Protein AF-A0A1B6E6C3-F1 (afdb_monomer)

Structure (mmCIF, N/CA/C/O backbone):
data_AF-A0A1B6E6C3-F1
#
_entry.id   AF-A0A1B6E6C3-F1
#
loop_
_atom_site.group_PDB
_atom_site.id
_atom_site.type_symbol
_atom_site.label_atom_id
_atom_site.label_alt_id
_atom_site.label_comp_id
_atom_site.label_asym_id
_atom_site.label_entity_id
_atom_site.label_seq_id
_atom_site.pdbx_PDB_ins_code
_atom_site.Cartn_x
_atom_site.Cartn_y
_atom_site.Cartn_z
_atom_site.occupancy
_atom_site.B_iso_or_equiv
_atom_site.auth_seq_id
_atom_site.auth_comp_id
_atom_site.auth_asym_id
_atom_site.auth_atom_id
_atom_site.pdbx_PDB_model_num
ATOM 1 N N . MET A 1 1 ? 51.533 -14.175 -1.234 1.00 52.78 1 MET A N 1
ATOM 2 C CA . MET A 1 1 ? 50.505 -13.393 -0.507 1.00 52.78 1 MET A CA 1
ATOM 3 C C . MET A 1 1 ? 49.761 -12.447 -1.471 1.00 52.78 1 MET A C 1
ATOM 5 O O . MET A 1 1 ? 49.852 -11.239 -1.340 1.00 52.78 1 MET A O 1
ATOM 9 N N . ARG A 1 2 ? 49.079 -12.985 -2.500 1.00 51.16 2 ARG A N 1
ATOM 10 C CA . ARG A 1 2 ? 48.274 -12.202 -3.476 1.00 51.16 2 ARG A CA 1
ATOM 11 C C . ARG A 1 2 ? 46.951 -12.876 -3.888 1.00 51.16 2 ARG A C 1
ATOM 13 O O . ARG A 1 2 ? 46.168 -12.276 -4.605 1.00 51.16 2 ARG A O 1
ATOM 20 N N . VAL A 1 3 ? 46.681 -14.095 -3.411 1.00 50.06 3 VAL A N 1
ATOM 21 C CA . VAL A 1 3 ? 45.499 -14.888 -3.813 1.00 50.06 3 VAL A CA 1
ATOM 22 C C . VAL A 1 3 ? 44.317 -14.705 -2.847 1.00 50.06 3 VAL A C 1
ATOM 24 O O . VAL A 1 3 ? 43.171 -14.890 -3.230 1.00 50.06 3 VAL A O 1
ATOM 27 N N . VAL A 1 4 ? 44.565 -14.254 -1.612 1.00 48.34 4 VAL A N 1
ATOM 28 C CA . VAL A 1 4 ? 43.517 -14.117 -0.578 1.00 48.34 4 VAL A CA 1
ATOM 29 C C . VAL A 1 4 ? 42.652 -12.860 -0.773 1.00 48.34 4 VAL A C 1
ATOM 31 O O . VAL A 1 4 ? 41.496 -12.839 -0.367 1.00 48.34 4 VAL A O 1
ATOM 34 N N . ILE A 1 5 ? 43.163 -11.829 -1.456 1.00 50.66 5 ILE A N 1
ATOM 35 C CA . ILE A 1 5 ? 42.433 -10.563 -1.654 1.00 50.66 5 ILE A CA 1
ATOM 36 C C . ILE A 1 5 ? 41.302 -10.713 -2.687 1.00 50.66 5 ILE A C 1
ATOM 38 O O . ILE A 1 5 ? 40.259 -10.087 -2.537 1.00 50.66 5 ILE A O 1
ATOM 42 N N . VAL A 1 6 ? 41.450 -11.596 -3.682 1.00 50.72 6 VAL A N 1
ATOM 43 C CA . VAL A 1 6 ? 40.447 -11.752 -4.755 1.00 50.72 6 VAL A CA 1
ATOM 44 C C . VAL A 1 6 ? 39.194 -12.504 -4.275 1.00 50.72 6 VAL A C 1
ATOM 46 O O . VAL A 1 6 ? 38.091 -12.243 -4.753 1.00 50.72 6 VAL A O 1
ATOM 49 N N . PHE A 1 7 ? 39.324 -13.376 -3.271 1.00 45.53 7 PHE A N 1
ATOM 50 C CA . PHE A 1 7 ? 38.173 -14.070 -2.681 1.00 45.53 7 PHE A CA 1
ATOM 51 C C . PHE A 1 7 ? 37.366 -13.178 -1.732 1.00 45.53 7 PHE A C 1
ATOM 53 O O . PHE A 1 7 ? 36.142 -13.267 -1.714 1.00 45.53 7 PHE A O 1
ATOM 60 N N . LEU A 1 8 ? 38.016 -12.255 -1.014 1.00 44.78 8 LEU A N 1
ATOM 61 C CA . LEU A 1 8 ? 37.301 -11.275 -0.190 1.00 44.78 8 LEU A CA 1
ATOM 62 C C . LEU A 1 8 ? 36.552 -10.234 -1.034 1.00 44.78 8 LEU A C 1
ATOM 64 O O . LEU A 1 8 ? 35.493 -9.777 -0.614 1.00 44.78 8 LEU A O 1
ATOM 68 N N . SER A 1 9 ? 37.030 -9.914 -2.243 1.00 47.97 9 SER A N 1
ATOM 69 C CA . SER A 1 9 ? 36.268 -9.066 -3.170 1.00 47.97 9 SER A CA 1
ATOM 70 C C . SER A 1 9 ? 35.077 -9.785 -3.809 1.00 47.97 9 SER A C 1
ATOM 72 O O . SER A 1 9 ? 34.078 -9.138 -4.095 1.00 47.97 9 SER A O 1
ATOM 74 N N . PHE A 1 10 ? 35.132 -11.110 -3.990 1.00 48.66 10 PHE A N 1
ATOM 75 C CA . PHE A 1 10 ? 34.000 -11.874 -4.536 1.00 48.66 10 PHE A CA 1
ATOM 76 C C . PHE A 1 10 ? 32.909 -12.178 -3.500 1.00 48.66 10 PHE A C 1
ATOM 78 O O . PHE A 1 10 ? 31.743 -12.295 -3.867 1.00 48.66 10 PHE A O 1
ATOM 85 N N . CYS A 1 11 ? 33.242 -12.219 -2.206 1.00 46.84 11 CYS A N 1
ATOM 86 C CA . CYS A 1 11 ? 32.236 -12.348 -1.145 1.00 46.84 11 CYS A CA 1
ATOM 87 C C . CYS A 1 11 ? 31.363 -11.091 -0.971 1.00 46.84 11 CYS A C 1
ATOM 89 O O . CYS A 1 11 ? 30.262 -11.197 -0.440 1.00 46.84 11 CYS A O 1
ATOM 91 N N . LEU A 1 12 ? 31.808 -9.922 -1.446 1.00 41.53 12 LEU A N 1
ATOM 92 C CA . LEU A 1 12 ? 31.005 -8.690 -1.435 1.00 41.53 12 LEU A CA 1
ATOM 93 C C . LEU A 1 12 ? 30.113 -8.526 -2.676 1.00 41.53 12 LEU A C 1
ATOM 95 O O . LEU A 1 12 ? 29.218 -7.690 -2.663 1.00 41.53 12 LEU A O 1
ATOM 99 N N . ILE A 1 13 ? 30.308 -9.337 -3.723 1.00 51.06 13 ILE A N 1
ATOM 100 C CA . ILE A 1 13 ? 29.485 -9.300 -4.948 1.00 51.06 13 ILE A CA 1
ATOM 101 C C . ILE A 1 13 ? 28.263 -10.238 -4.828 1.00 51.06 13 ILE A C 1
ATOM 103 O O . ILE A 1 13 ? 27.328 -10.152 -5.615 1.00 51.06 13 ILE A O 1
ATOM 107 N N . GLY A 1 14 ? 28.232 -11.119 -3.820 1.00 44.81 14 GLY A N 1
ATOM 108 C CA . GLY A 1 14 ? 27.194 -12.148 -3.668 1.00 44.81 14 GLY A CA 1
ATOM 109 C C . GLY A 1 14 ? 26.104 -11.883 -2.626 1.00 44.81 14 GLY A C 1
ATOM 110 O O . GLY A 1 14 ? 25.258 -12.751 -2.436 1.00 44.81 14 GLY A O 1
ATOM 111 N N . PHE A 1 15 ? 26.118 -10.753 -1.910 1.00 41.38 15 PHE A N 1
ATOM 112 C CA . PHE A 1 15 ? 25.235 -10.562 -0.749 1.00 41.38 15 PHE A CA 1
ATOM 113 C C . PHE A 1 15 ? 24.781 -9.110 -0.528 1.00 41.38 15 PHE A C 1
ATOM 115 O O . PHE A 1 15 ? 24.684 -8.644 0.602 1.00 41.38 15 PHE A O 1
ATOM 122 N N . SER A 1 16 ? 24.401 -8.396 -1.586 1.00 38.97 16 SER A N 1
ATOM 123 C CA . SER A 1 16 ? 23.225 -7.536 -1.449 1.00 38.97 16 SER A CA 1
ATOM 124 C C . SER A 1 16 ? 22.061 -8.323 -2.026 1.00 38.97 16 SER A C 1
ATOM 126 O O . SER A 1 16 ? 21.780 -8.252 -3.219 1.00 38.97 16 SER A O 1
ATOM 128 N N . LYS A 1 17 ? 21.373 -9.103 -1.184 1.00 43.03 17 LYS A N 1
ATOM 129 C CA . LYS A 1 17 ? 19.935 -9.244 -1.407 1.00 43.03 17 LYS A CA 1
ATOM 130 C C . LYS A 1 17 ? 19.423 -7.810 -1.358 1.00 43.03 17 LYS A C 1
ATOM 132 O O . LYS A 1 17 ? 19.257 -7.271 -0.265 1.00 43.03 17 LYS A O 1
ATOM 137 N N . GLU A 1 18 ? 19.298 -7.164 -2.516 1.00 52.22 18 GLU A N 1
ATOM 138 C CA . GLU A 1 18 ? 18.379 -6.047 -2.637 1.00 52.22 18 GLU A CA 1
ATOM 139 C C . GLU A 1 18 ? 17.102 -6.544 -1.986 1.00 52.22 18 GLU A C 1
ATOM 141 O O . GLU A 1 18 ? 16.592 -7.617 -2.314 1.00 52.22 18 GLU A O 1
ATOM 146 N N . PHE A 1 19 ? 16.711 -5.860 -0.922 1.00 57.59 19 PHE A N 1
ATOM 147 C CA . PHE A 1 19 ? 15.477 -6.143 -0.234 1.00 57.59 19 PHE A CA 1
ATOM 148 C C . PHE A 1 19 ? 14.379 -6.178 -1.294 1.00 57.59 19 PHE A C 1
ATOM 150 O O . PHE A 1 19 ? 14.141 -5.165 -1.950 1.00 57.59 19 PHE A O 1
ATOM 157 N N . ASP A 1 20 ? 13.807 -7.360 -1.522 1.00 84.75 20 ASP A N 1
ATOM 158 C CA . ASP A 1 20 ? 12.870 -7.585 -2.611 1.00 84.75 20 ASP A CA 1
ATOM 159 C C . ASP A 1 20 ? 11.626 -6.721 -2.371 1.00 84.75 20 ASP A C 1
ATOM 161 O O . ASP A 1 20 ? 10.767 -7.024 -1.536 1.00 84.75 20 ASP A O 1
ATOM 165 N N . LYS A 1 21 ? 11.579 -5.591 -3.084 1.00 88.44 21 LYS A N 1
ATOM 166 C CA . LYS A 1 21 ? 10.543 -4.567 -2.948 1.00 88.44 21 LYS A CA 1
ATOM 167 C C . LYS A 1 21 ? 9.167 -5.117 -3.320 1.00 88.44 21 LYS A C 1
ATOM 169 O O . LYS A 1 21 ? 8.180 -4.662 -2.745 1.00 88.44 21 LYS A O 1
ATOM 174 N N . ALA A 1 22 ? 9.094 -6.093 -4.229 1.00 89.62 22 ALA A N 1
ATOM 175 C CA . ALA A 1 22 ? 7.838 -6.735 -4.603 1.00 89.62 22 ALA A CA 1
ATOM 176 C C . ALA A 1 22 ? 7.338 -7.622 -3.460 1.00 89.62 22 ALA A C 1
ATOM 178 O O . ALA A 1 22 ? 6.201 -7.462 -3.014 1.00 89.62 22 ALA A O 1
ATOM 179 N N . THR A 1 23 ? 8.198 -8.483 -2.906 1.00 90.38 23 THR A N 1
ATOM 180 C CA . THR A 1 23 ? 7.856 -9.280 -1.713 1.00 90.38 23 THR A CA 1
ATOM 181 C C . THR A 1 23 ? 7.445 -8.396 -0.536 1.00 90.38 23 THR A C 1
ATOM 183 O O . THR A 1 23 ? 6.489 -8.714 0.173 1.00 90.38 23 THR A O 1
ATOM 186 N N . PHE A 1 24 ? 8.119 -7.264 -0.334 1.00 92.62 24 PHE A N 1
ATOM 187 C CA . PHE A 1 24 ? 7.757 -6.334 0.728 1.00 92.62 24 PHE A CA 1
ATOM 188 C C . PHE A 1 24 ? 6.381 -5.700 0.524 1.00 92.62 24 PHE A C 1
ATOM 190 O O . PHE A 1 24 ? 5.557 -5.780 1.431 1.00 92.62 24 PHE A O 1
ATOM 197 N N . LEU A 1 25 ? 6.109 -5.130 -0.656 1.00 93.50 25 LEU A N 1
ATOM 198 C CA . LEU A 1 25 ? 4.790 -4.575 -0.982 1.00 93.50 25 LEU A CA 1
ATOM 199 C C . LEU A 1 25 ? 3.683 -5.616 -0.820 1.00 93.50 25 LEU A C 1
ATOM 201 O O . LEU A 1 25 ? 2.626 -5.306 -0.281 1.00 93.50 25 LEU A O 1
ATOM 205 N N . ASN A 1 26 ? 3.944 -6.855 -1.235 1.00 91.88 26 ASN A N 1
ATOM 206 C CA . ASN A 1 26 ? 2.993 -7.951 -1.086 1.00 91.88 26 ASN A CA 1
ATOM 207 C C . ASN A 1 26 ? 2.671 -8.232 0.383 1.00 91.88 26 ASN A C 1
ATOM 209 O O . ASN A 1 26 ? 1.507 -8.399 0.726 1.00 91.88 26 ASN A O 1
ATOM 213 N N . ARG A 1 27 ? 3.686 -8.238 1.254 1.00 94.56 27 ARG A N 1
ATOM 214 C CA . ARG A 1 27 ? 3.496 -8.419 2.697 1.00 94.56 27 ARG A CA 1
ATOM 215 C C . ARG A 1 27 ? 2.668 -7.285 3.306 1.00 94.56 27 ARG A C 1
ATOM 217 O O . ARG A 1 27 ? 1.808 -7.553 4.133 1.00 94.56 27 ARG A O 1
ATOM 224 N N . LEU A 1 28 ? 2.936 -6.037 2.915 1.00 95.50 28 LEU A N 1
ATOM 225 C CA . LEU A 1 28 ? 2.147 -4.890 3.378 1.00 95.50 28 LEU A CA 1
ATOM 226 C C . LEU A 1 28 ? 0.681 -5.036 2.939 1.00 95.50 28 LEU A C 1
ATOM 228 O O . LEU A 1 28 ? -0.220 -4.889 3.752 1.00 95.50 28 LEU A O 1
ATOM 232 N N . ASP A 1 29 ? 0.436 -5.408 1.679 1.00 94.62 29 ASP A N 1
ATOM 233 C CA . ASP A 1 29 ? -0.920 -5.655 1.170 1.00 94.62 29 ASP A CA 1
ATOM 234 C C . ASP A 1 29 ? -1.624 -6.811 1.904 1.00 94.62 29 ASP A C 1
ATOM 236 O O . ASP A 1 29 ? -2.797 -6.685 2.247 1.00 94.62 29 ASP A O 1
ATOM 240 N N . ASP A 1 30 ? -0.918 -7.913 2.193 1.00 94.06 30 ASP A N 1
ATOM 241 C CA . ASP A 1 30 ? -1.439 -9.021 3.011 1.00 94.06 30 ASP A CA 1
ATOM 242 C C . ASP A 1 30 ? -1.875 -8.533 4.404 1.00 94.06 30 ASP A C 1
ATOM 244 O O . ASP A 1 30 ? -2.993 -8.829 4.827 1.00 94.06 30 ASP A O 1
ATOM 248 N N . ASN A 1 31 ? -1.040 -7.734 5.076 1.00 95.50 31 ASN A N 1
ATOM 249 C CA . ASN A 1 31 ? -1.355 -7.170 6.390 1.00 95.50 31 ASN A CA 1
ATOM 250 C C . ASN A 1 31 ? -2.578 -6.247 6.339 1.00 95.50 31 ASN A C 1
ATOM 252 O O . ASN A 1 31 ? -3.469 -6.347 7.180 1.00 95.50 31 ASN A O 1
ATOM 256 N N . ILE A 1 32 ? -2.63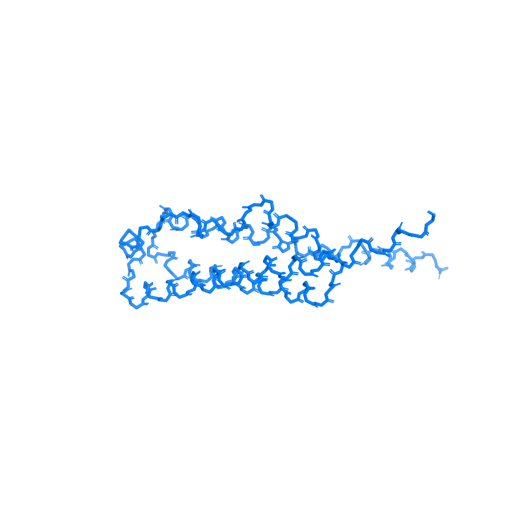7 -5.343 5.355 1.00 95.69 32 ILE A N 1
ATOM 257 C CA . ILE A 1 32 ? -3.736 -4.379 5.246 1.00 95.69 32 ILE A CA 1
ATOM 258 C C . ILE A 1 32 ? -5.063 -5.115 5.041 1.00 95.69 32 ILE A C 1
ATOM 260 O O . ILE A 1 32 ? -6.038 -4.818 5.733 1.00 95.69 32 ILE A O 1
ATOM 264 N N . VAL A 1 33 ? -5.097 -6.109 4.148 1.00 94.06 33 VAL A N 1
ATOM 265 C CA . VAL A 1 33 ? -6.292 -6.937 3.931 1.00 94.06 33 VAL A CA 1
ATOM 266 C C . VAL A 1 33 ? -6.669 -7.695 5.204 1.00 94.06 33 VAL A C 1
ATOM 268 O O . VAL A 1 33 ? -7.837 -7.692 5.588 1.00 94.06 33 VAL A O 1
ATOM 271 N N . GLU A 1 34 ? -5.705 -8.299 5.905 1.00 94.81 34 GLU A N 1
ATOM 272 C CA . GLU A 1 34 ? -5.967 -8.995 7.171 1.00 94.81 34 GLU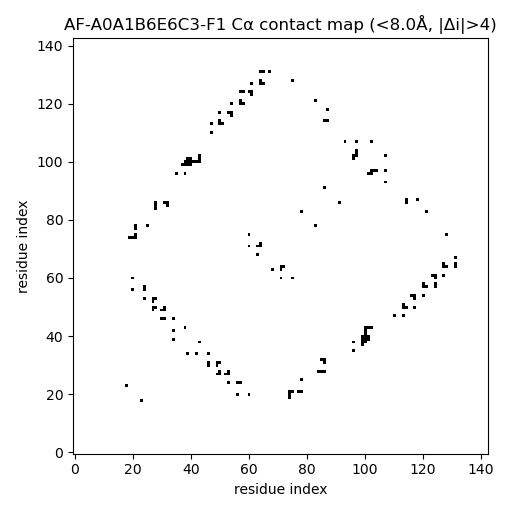 A CA 1
ATOM 273 C C . GLU A 1 34 ? -6.633 -8.072 8.203 1.00 94.81 34 GLU A C 1
ATOM 275 O O . GLU A 1 34 ? -7.616 -8.463 8.843 1.00 94.81 34 GLU A O 1
ATOM 280 N N . TYR A 1 35 ? -6.146 -6.835 8.322 1.00 95.62 35 TYR A N 1
ATOM 281 C CA . TYR A 1 35 ? -6.687 -5.844 9.249 1.00 95.62 35 TYR A CA 1
ATOM 282 C C . TYR A 1 35 ? -8.077 -5.355 8.835 1.00 95.62 35 TYR A C 1
ATOM 284 O O . TYR A 1 35 ? -8.917 -5.118 9.698 1.00 95.62 35 TYR A O 1
ATOM 292 N N . MET A 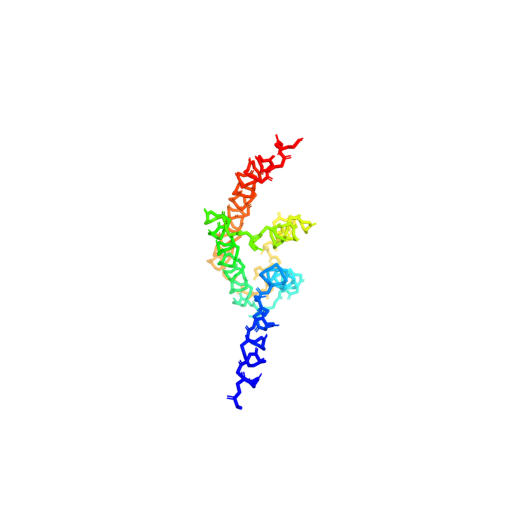1 36 ? -8.350 -5.233 7.534 1.00 93.88 36 MET A N 1
ATOM 293 C CA . MET A 1 36 ? -9.680 -4.870 7.032 1.00 93.88 36 MET A CA 1
ATOM 294 C C . MET A 1 36 ? -10.713 -5.980 7.245 1.00 93.88 36 MET A C 1
ATOM 296 O O . MET A 1 36 ? -11.875 -5.688 7.521 1.00 93.88 36 MET A O 1
ATOM 300 N N . VAL A 1 37 ? -10.298 -7.245 7.141 1.00 94.12 37 VAL A N 1
ATOM 301 C CA . VAL A 1 37 ? -11.170 -8.404 7.383 1.00 94.12 37 VAL A CA 1
ATOM 302 C C . VAL A 1 37 ? -11.433 -8.601 8.878 1.00 94.12 37 VAL A C 1
ATOM 304 O O . VAL A 1 37 ? -12.525 -9.022 9.250 1.00 94.12 37 VAL A O 1
ATOM 307 N N . ASN A 1 38 ? -10.459 -8.287 9.740 1.00 95.56 38 ASN A N 1
ATOM 308 C CA . ASN A 1 38 ? -10.559 -8.458 11.193 1.00 95.56 38 ASN A CA 1
ATOM 309 C C . ASN A 1 38 ? -10.201 -7.165 11.955 1.00 95.56 38 ASN A C 1
ATOM 311 O O . ASN A 1 38 ? -9.214 -7.140 12.697 1.00 95.56 38 ASN A O 1
ATOM 315 N N . PRO A 1 39 ? -10.985 -6.081 11.809 1.00 96.69 39 PRO A N 1
ATOM 316 C CA . PRO A 1 39 ? -10.661 -4.798 12.411 1.00 96.69 39 PRO A CA 1
ATOM 317 C C . PRO A 1 39 ? -10.788 -4.850 13.936 1.00 96.69 39 PRO A C 1
ATOM 319 O O . PRO A 1 39 ? -11.810 -5.272 14.486 1.00 96.69 39 PRO A O 1
ATOM 322 N N . SER A 1 40 ? -9.755 -4.369 14.627 1.00 97.62 40 SER A N 1
ATOM 323 C CA . SER A 1 40 ? -9.731 -4.223 16.084 1.00 97.62 40 SER A CA 1
ATOM 324 C C . SER A 1 40 ? -9.058 -2.913 16.487 1.00 97.62 40 SER A C 1
ATOM 326 O O . SER A 1 40 ? -8.191 -2.401 15.780 1.00 97.62 40 SER A O 1
ATOM 328 N N . LYS A 1 41 ? -9.418 -2.363 17.649 1.00 97.12 41 LYS A N 1
ATOM 329 C CA 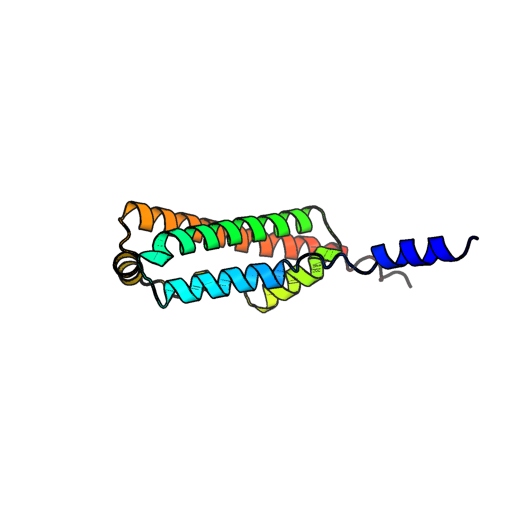. LYS A 1 41 ? -8.888 -1.072 18.123 1.00 97.12 41 LYS A CA 1
ATOM 330 C C . LYS A 1 41 ? -7.362 -1.050 18.239 1.00 97.12 41 LYS A C 1
ATOM 332 O O . LYS A 1 41 ? -6.748 -0.011 18.042 1.00 97.12 41 LYS A O 1
ATOM 337 N N . GLU A 1 42 ? -6.743 -2.190 18.529 1.00 97.00 42 GLU A N 1
ATOM 338 C CA . GLU A 1 42 ? -5.288 -2.342 18.650 1.00 97.00 42 GLU A CA 1
ATOM 339 C C . GLU A 1 42 ? -4.559 -2.246 17.299 1.00 97.00 42 GLU A C 1
ATOM 341 O O . GLU A 1 42 ? -3.349 -2.012 17.261 1.00 97.00 42 GLU A O 1
ATOM 346 N N . LEU A 1 43 ? -5.287 -2.438 16.196 1.00 96.38 43 LEU A N 1
ATOM 347 C CA . LEU A 1 43 ? -4.789 -2.377 14.821 1.00 96.38 43 LEU A CA 1
ATOM 348 C C . LEU A 1 43 ? -5.150 -1.059 14.117 1.00 96.38 43 LEU A C 1
ATOM 350 O O . LEU A 1 43 ? -4.692 -0.828 13.000 1.00 96.38 43 LEU A O 1
ATOM 354 N N . ALA A 1 44 ? -5.935 -0.194 14.768 1.00 95.44 44 ALA A N 1
ATOM 355 C CA . ALA A 1 44 ? -6.518 1.013 14.182 1.00 95.44 44 ALA A CA 1
ATOM 356 C C . ALA A 1 44 ? -5.484 1.981 13.594 1.00 95.44 44 ALA A C 1
ATOM 358 O O . ALA A 1 44 ? -5.708 2.521 12.515 1.00 95.44 44 ALA A O 1
ATOM 359 N N . ASP A 1 45 ? -4.359 2.187 14.277 1.00 95.69 45 ASP A N 1
ATOM 360 C CA . ASP A 1 45 ? -3.274 3.026 13.755 1.00 95.69 45 ASP A CA 1
ATOM 361 C C . ASP A 1 45 ? -2.359 2.231 12.810 1.00 95.69 45 ASP A C 1
ATOM 363 O O . ASP A 1 45 ? -1.888 2.753 11.805 1.00 95.69 45 ASP A O 1
ATOM 367 N N . ARG A 1 46 ? -2.179 0.927 13.064 1.00 96.38 46 ARG A N 1
ATOM 368 C CA . ARG A 1 46 ? -1.275 0.074 12.275 1.00 96.38 46 ARG A CA 1
ATOM 369 C C . ARG A 1 46 ? -1.702 -0.06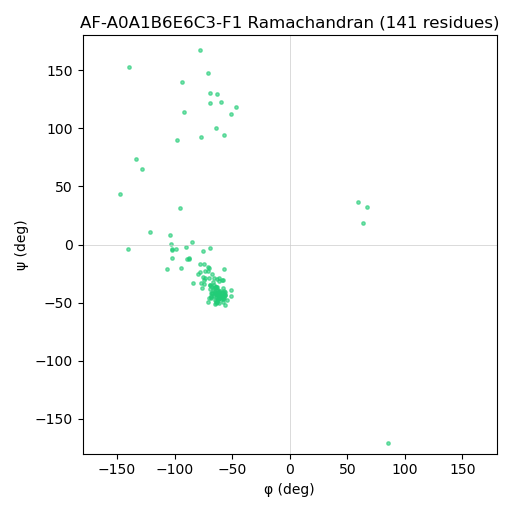7 10.823 1.00 96.38 46 ARG A C 1
ATOM 371 O O . ARG A 1 46 ? -0.845 -0.152 9.955 1.00 96.38 46 ARG A O 1
ATOM 378 N N . ILE A 1 47 ? -3.003 -0.132 10.550 1.00 96.06 47 ILE A N 1
ATOM 379 C CA . ILE A 1 47 ? -3.484 -0.201 9.166 1.00 96.06 47 ILE A CA 1
ATOM 380 C C . ILE A 1 47 ? -3.142 1.074 8.385 1.00 96.06 47 ILE A C 1
ATOM 382 O O . ILE A 1 47 ? -2.792 0.980 7.211 1.00 96.06 47 ILE A O 1
ATOM 386 N N . LEU A 1 48 ? -3.192 2.243 9.034 1.00 96.38 48 LEU A N 1
ATOM 387 C CA . LEU A 1 48 ? -2.806 3.513 8.418 1.00 96.38 48 LEU A CA 1
ATOM 388 C C . LEU A 1 48 ? -1.295 3.533 8.156 1.00 96.38 48 LEU A C 1
ATOM 390 O O . LEU A 1 48 ? -0.882 3.822 7.037 1.00 96.38 48 LEU A O 1
ATOM 394 N N . ASP A 1 49 ? -0.489 3.106 9.135 1.00 96.88 49 ASP A N 1
ATOM 395 C CA . ASP A 1 49 ? 0.969 2.999 8.987 1.00 96.88 49 ASP A CA 1
ATOM 396 C C . ASP A 1 49 ? 1.377 2.040 7.850 1.00 96.88 49 ASP A C 1
ATOM 398 O O . ASP A 1 49 ? 2.272 2.344 7.060 1.00 96.88 49 ASP A O 1
ATOM 402 N N . GLU A 1 50 ? 0.734 0.870 7.744 1.00 97.06 50 GLU A N 1
ATOM 403 C CA . GLU A 1 50 ? 1.016 -0.104 6.679 1.00 97.06 50 GLU A CA 1
ATOM 404 C C . GLU A 1 50 ? 0.608 0.432 5.299 1.00 97.06 50 GLU A C 1
ATOM 406 O O . GLU A 1 50 ? 1.338 0.223 4.328 1.00 97.06 50 GLU A O 1
ATOM 411 N N . LEU A 1 51 ? -0.513 1.158 5.204 1.00 96.38 51 LEU A N 1
ATOM 412 C CA . LEU A 1 51 ? -0.939 1.824 3.971 1.00 96.38 51 LEU A CA 1
ATOM 413 C C . LEU A 1 51 ? 0.027 2.938 3.551 1.00 96.38 51 LEU A C 1
ATOM 415 O O . LEU A 1 51 ? 0.413 3.012 2.382 1.00 96.38 51 LEU A O 1
ATOM 419 N N . ASP A 1 52 ? 0.472 3.770 4.489 1.00 97.00 52 ASP A N 1
ATOM 420 C CA . ASP A 1 52 ? 1.464 4.808 4.216 1.00 97.00 52 ASP A CA 1
ATOM 421 C C . ASP A 1 52 ? 2.794 4.201 3.770 1.00 97.00 52 ASP A C 1
ATOM 423 O O . ASP A 1 52 ? 3.406 4.655 2.797 1.00 97.00 52 ASP A O 1
ATOM 427 N N . LEU A 1 53 ? 3.233 3.128 4.427 1.00 96.88 53 LEU A N 1
ATOM 428 C CA . LEU A 1 53 ? 4.448 2.411 4.058 1.00 96.88 53 LEU A CA 1
ATOM 429 C C . LEU A 1 53 ? 4.319 1.735 2.688 1.00 96.88 53 LEU A C 1
ATOM 431 O O . LEU A 1 53 ? 5.291 1.703 1.923 1.00 96.88 53 LEU A O 1
ATOM 435 N N . TYR A 1 54 ? 3.126 1.240 2.349 1.00 96.62 54 TYR A N 1
ATOM 436 C CA . TYR A 1 54 ? 2.817 0.724 1.019 1.00 96.62 54 TYR A CA 1
ATOM 437 C C . TYR A 1 54 ? 2.971 1.833 -0.025 1.00 96.62 54 TYR A C 1
ATOM 439 O O . TYR A 1 54 ? 3.710 1.668 -0.998 1.00 96.62 54 TYR A O 1
ATOM 447 N N . ASN A 1 55 ? 2.352 2.992 0.211 1.00 97.50 55 ASN A N 1
ATOM 448 C CA . ASN A 1 55 ? 2.409 4.148 -0.682 1.00 97.50 55 ASN A CA 1
ATOM 449 C C . ASN A 1 55 ? 3.846 4.650 -0.885 1.00 97.50 55 ASN A C 1
ATOM 451 O O . ASN A 1 55 ? 4.279 4.851 -2.021 1.00 97.50 55 ASN A O 1
ATOM 455 N N . GLN A 1 56 ? 4.627 4.772 0.189 1.00 97.19 56 GLN A N 1
ATOM 456 C CA . GLN A 1 56 ? 6.041 5.154 0.119 1.00 97.19 56 GLN A CA 1
ATOM 457 C C . GLN A 1 56 ? 6.873 4.139 -0.677 1.00 97.19 56 GLN A C 1
ATOM 459 O O . GLN A 1 56 ? 7.701 4.516 -1.511 1.00 97.19 56 GLN A O 1
ATOM 464 N N . SER A 1 57 ? 6.635 2.845 -0.459 1.00 95.25 57 SER A N 1
ATOM 465 C CA . SER A 1 57 ? 7.353 1.770 -1.151 1.00 95.25 57 SER A CA 1
ATOM 466 C C . SER A 1 57 ? 7.023 1.732 -2.640 1.00 95.25 57 SER A C 1
ATOM 468 O O . SER A 1 57 ? 7.927 1.601 -3.470 1.00 95.25 57 SER A O 1
ATOM 470 N N . LEU A 1 58 ? 5.747 1.908 -2.989 1.00 95.81 58 LEU A N 1
ATOM 471 C CA . LEU A 1 58 ? 5.301 1.989 -4.373 1.00 95.81 58 LEU A CA 1
ATOM 472 C C . LEU A 1 58 ? 5.876 3.233 -5.060 1.00 95.81 58 LEU A C 1
ATOM 474 O O . LEU A 1 58 ? 6.391 3.126 -6.172 1.00 95.81 58 LEU A O 1
ATOM 478 N N . ASN A 1 59 ? 5.881 4.388 -4.389 1.00 96.38 59 ASN A N 1
ATOM 479 C CA . ASN A 1 59 ? 6.498 5.601 -4.921 1.00 96.38 59 ASN A CA 1
ATOM 480 C C . ASN A 1 59 ? 8.008 5.423 -5.167 1.00 96.38 59 ASN A C 1
ATOM 482 O O . ASN A 1 59 ? 8.499 5.784 -6.233 1.00 96.38 59 ASN A O 1
ATOM 486 N N . SER A 1 60 ? 8.734 4.775 -4.250 1.00 94.88 60 SER A N 1
ATOM 487 C CA . SER A 1 60 ? 10.155 4.447 -4.454 1.00 94.88 60 SER A CA 1
ATOM 488 C C . SER A 1 60 ? 10.380 3.583 -5.702 1.00 94.88 60 SER A C 1
ATOM 490 O O . SER A 1 60 ? 11.359 3.773 -6.421 1.00 94.88 60 SER A O 1
ATOM 492 N N . ILE A 1 61 ? 9.476 2.646 -5.998 1.00 93.56 61 ILE A N 1
ATOM 493 C CA . ILE A 1 61 ? 9.551 1.837 -7.222 1.00 93.56 61 ILE A CA 1
ATOM 494 C C . ILE A 1 61 ? 9.282 2.696 -8.461 1.00 93.56 61 ILE A C 1
ATOM 496 O O . ILE A 1 61 ? 10.002 2.575 -9.450 1.00 93.56 61 ILE A O 1
ATOM 500 N N . ILE A 1 62 ? 8.300 3.600 -8.411 1.00 94.62 62 ILE A N 1
ATOM 501 C CA . ILE A 1 62 ? 8.023 4.554 -9.497 1.00 94.62 62 ILE A CA 1
ATOM 502 C C . ILE A 1 62 ? 9.253 5.419 -9.794 1.00 94.62 62 ILE A C 1
ATOM 504 O O . ILE A 1 62 ? 9.602 5.617 -10.959 1.00 94.62 62 ILE A O 1
ATOM 508 N N . GLU A 1 63 ? 9.938 5.906 -8.762 1.00 93.25 63 GLU A N 1
ATOM 509 C CA . GLU A 1 63 ? 11.178 6.671 -8.907 1.00 93.25 63 GLU A CA 1
ATOM 510 C C . GLU A 1 63 ? 12.268 5.855 -9.612 1.00 93.25 63 GLU A C 1
ATOM 512 O O . GLU A 1 63 ? 12.873 6.345 -10.566 1.00 93.25 63 GLU A O 1
ATOM 517 N N . LEU A 1 64 ? 12.461 4.589 -9.229 1.00 91.31 64 LEU A N 1
ATOM 518 C CA . LEU A 1 64 ? 13.415 3.688 -9.885 1.00 91.31 64 LEU A CA 1
ATOM 519 C C . LEU A 1 64 ? 13.062 3.421 -11.359 1.00 91.31 64 LEU A C 1
ATOM 521 O O . LEU A 1 64 ? 13.949 3.426 -12.215 1.00 91.31 64 LEU A O 1
ATOM 525 N N . ILE A 1 65 ? 11.773 3.263 -11.685 1.00 90.88 65 ILE A N 1
ATOM 526 C CA . ILE A 1 65 ? 11.301 3.165 -13.079 1.00 90.88 65 ILE A CA 1
ATOM 527 C C . ILE A 1 65 ? 11.669 4.434 -13.854 1.00 90.88 65 ILE A C 1
ATOM 529 O O . ILE A 1 65 ? 12.192 4.357 -14.969 1.00 90.88 65 ILE A O 1
ATOM 533 N N . ASN A 1 66 ? 11.418 5.608 -13.271 1.00 89.38 66 ASN A N 1
ATOM 534 C CA . ASN A 1 66 ? 11.692 6.896 -13.908 1.00 89.38 66 ASN A CA 1
ATOM 535 C C . ASN A 1 66 ? 13.201 7.135 -14.103 1.00 89.38 66 ASN A C 1
ATOM 537 O O . ASN A 1 66 ? 13.600 7.737 -15.102 1.00 89.38 66 ASN A O 1
ATOM 541 N N . LEU A 1 67 ? 14.037 6.612 -13.200 1.00 89.81 67 LEU A N 1
ATOM 542 C CA . LEU A 1 67 ? 15.499 6.579 -13.323 1.00 89.81 67 LEU A CA 1
ATOM 543 C C . LEU A 1 67 ? 16.009 5.522 -14.315 1.00 89.81 67 LEU A C 1
ATOM 545 O O . LEU A 1 67 ? 17.198 5.508 -14.629 1.00 89.81 67 LEU A O 1
ATOM 549 N N . ARG A 1 68 ? 15.117 4.682 -14.854 1.00 84.88 68 ARG A N 1
ATOM 550 C CA . ARG A 1 68 ? 15.426 3.576 -15.773 1.00 84.88 68 ARG A CA 1
ATOM 551 C C . ARG A 1 68 ? 16.388 2.556 -15.174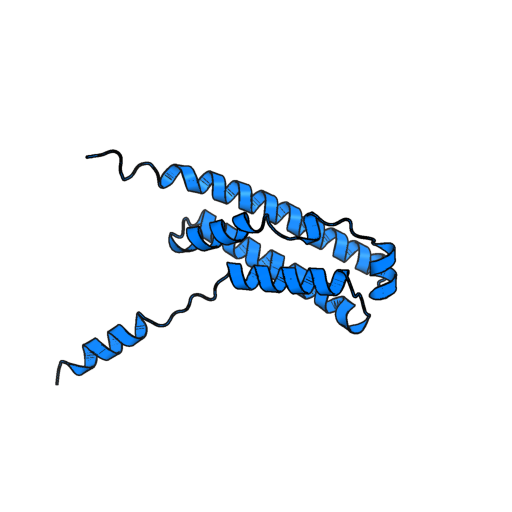 1.00 84.88 68 ARG A C 1
ATOM 553 O O . ARG A 1 68 ? 17.224 2.006 -15.893 1.00 84.88 68 ARG A O 1
ATOM 560 N N . ASP A 1 69 ? 16.257 2.304 -13.879 1.00 84.19 69 ASP A N 1
ATOM 561 C CA . ASP A 1 69 ? 17.046 1.280 -13.212 1.00 84.19 69 ASP A CA 1
ATOM 562 C C . ASP A 1 69 ? 16.769 -0.094 -13.863 1.00 84.19 69 ASP A C 1
ATOM 564 O O . ASP A 1 69 ? 15.611 -0.513 -13.943 1.00 84.19 69 ASP A O 1
ATOM 568 N N . PRO A 1 70 ? 17.784 -0.805 -14.385 1.00 76.50 70 PRO A N 1
ATOM 569 C CA . PRO A 1 70 ? 17.571 -2.088 -15.048 1.00 76.50 70 PRO A CA 1
ATOM 570 C C . PRO A 1 70 ? 17.113 -3.197 -14.085 1.00 76.50 70 PRO A C 1
ATOM 572 O O . PRO A 1 70 ? 16.447 -4.132 -14.531 1.00 76.50 70 PRO A O 1
ATOM 575 N N . GLY A 1 71 ? 17.430 -3.094 -12.790 1.00 81.12 71 GLY A N 1
ATOM 576 C CA . GLY A 1 71 ? 17.048 -4.054 -11.754 1.00 81.12 71 GLY A CA 1
ATOM 577 C C . GLY A 1 71 ? 15.570 -3.979 -11.364 1.00 81.12 71 GLY A C 1
ATOM 578 O O . GLY A 1 71 ? 14.996 -4.978 -10.940 1.00 81.12 71 GLY A O 1
ATOM 579 N N . VAL A 1 72 ? 14.902 -2.840 -11.593 1.00 88.62 72 VAL A N 1
ATOM 580 C CA . VAL A 1 72 ? 13.498 -2.649 -11.178 1.00 88.62 72 VAL A CA 1
ATOM 581 C C . VAL A 1 72 ? 12.490 -3.398 -12.057 1.00 88.62 72 VAL A C 1
ATOM 583 O O . VAL A 1 72 ? 11.336 -3.576 -11.669 1.00 88.62 72 VAL A O 1
ATOM 586 N N . LEU A 1 73 ? 12.885 -3.836 -13.258 1.00 85.81 73 LEU A N 1
ATOM 587 C CA . LEU A 1 73 ? 11.960 -4.431 -14.229 1.00 85.81 73 LEU A CA 1
ATOM 588 C C . LEU A 1 73 ? 11.302 -5.710 -13.721 1.00 85.81 73 LEU A C 1
ATOM 590 O O . LEU A 1 73 ? 10.109 -5.899 -13.957 1.00 85.81 73 LEU A O 1
ATOM 594 N N . GLU A 1 74 ? 12.068 -6.568 -13.049 1.00 85.94 74 GLU A N 1
ATOM 595 C CA . GLU A 1 74 ? 11.540 -7.831 -12.536 1.00 85.94 74 GLU A CA 1
ATOM 596 C C . GLU A 1 74 ? 10.579 -7.581 -11.374 1.00 85.94 74 GLU A C 1
ATOM 598 O O . GLU A 1 74 ? 9.434 -8.020 -11.424 1.00 85.94 74 GLU A O 1
ATOM 603 N N . THR A 1 75 ? 10.964 -6.713 -10.434 1.00 88.69 75 THR A N 1
ATOM 604 C CA . THR A 1 75 ? 10.080 -6.208 -9.375 1.00 88.69 75 THR A CA 1
ATOM 605 C C . THR A 1 75 ? 8.760 -5.667 -9.934 1.00 88.69 75 THR A C 1
ATOM 607 O O . THR A 1 75 ? 7.689 -5.973 -9.417 1.00 88.69 75 THR A O 1
ATOM 610 N N . CYS A 1 76 ? 8.798 -4.883 -11.016 1.00 89.75 76 CYS A N 1
ATOM 611 C CA . CYS A 1 76 ? 7.581 -4.339 -11.621 1.00 89.75 76 CYS A CA 1
ATOM 612 C C . CYS A 1 76 ? 6.676 -5.423 -12.220 1.00 89.75 76 CYS A C 1
ATOM 614 O O . CYS A 1 76 ? 5.453 -5.301 -12.142 1.00 89.75 76 CYS A O 1
ATOM 616 N N . ARG A 1 77 ? 7.257 -6.463 -12.835 1.00 88.31 77 ARG A N 1
ATOM 617 C CA . ARG A 1 77 ? 6.493 -7.595 -13.381 1.00 88.31 77 ARG A CA 1
ATOM 618 C C . ARG A 1 77 ? 5.791 -8.359 -12.269 1.00 88.31 77 ARG A C 1
ATOM 620 O O . ARG A 1 77 ? 4.584 -8.548 -12.359 1.00 88.31 77 ARG A O 1
ATOM 627 N N . GLU A 1 78 ? 6.510 -8.688 -11.201 1.00 88.81 78 GLU A N 1
ATOM 628 C CA . GLU A 1 78 ? 5.950 -9.408 -10.054 1.00 88.81 78 GLU A CA 1
ATOM 629 C C . GLU A 1 78 ? 4.778 -8.654 -9.408 1.00 88.81 78 GLU A C 1
ATOM 631 O O . GLU A 1 78 ? 3.746 -9.245 -9.084 1.00 88.81 78 GLU A O 1
ATOM 636 N N . ILE A 1 79 ? 4.896 -7.329 -9.273 1.00 89.50 79 ILE A N 1
ATOM 637 C CA . ILE A 1 79 ? 3.815 -6.480 -8.752 1.00 89.50 79 ILE A CA 1
ATOM 638 C C . ILE A 1 79 ? 2.593 -6.496 -9.692 1.00 89.50 79 ILE A C 1
ATOM 640 O O . ILE A 1 79 ? 1.448 -6.565 -9.234 1.00 89.50 79 ILE A O 1
ATOM 644 N N . LEU A 1 80 ? 2.807 -6.436 -11.012 1.00 89.00 80 LEU A N 1
ATOM 645 C CA . LEU A 1 80 ? 1.725 -6.469 -12.002 1.00 89.00 80 LEU A CA 1
ATOM 646 C C . LEU A 1 80 ? 1.017 -7.823 -12.067 1.00 89.00 80 LEU A C 1
ATOM 648 O O . LEU A 1 80 ? -0.205 -7.848 -12.234 1.00 89.00 80 LEU A O 1
ATOM 652 N N . ASP A 1 81 ? 1.745 -8.926 -11.899 1.00 86.50 81 ASP A N 1
ATOM 653 C CA . ASP A 1 81 ? 1.180 -10.278 -11.917 1.00 86.50 81 ASP A CA 1
ATOM 654 C C . ASP A 1 81 ? 0.155 -10.485 -10.791 1.00 86.50 81 ASP A C 1
ATOM 656 O O . ASP A 1 81 ? -0.832 -11.205 -10.967 1.00 86.50 81 ASP A O 1
ATOM 660 N N . ARG A 1 82 ? 0.306 -9.770 -9.668 1.00 82.69 82 ARG A N 1
ATOM 661 C CA . ARG A 1 82 ? -0.676 -9.752 -8.568 1.00 82.69 82 ARG A CA 1
ATOM 662 C C . ARG A 1 82 ? -1.817 -8.750 -8.750 1.00 82.69 82 ARG A C 1
ATOM 664 O O . ARG A 1 82 ? -2.699 -8.686 -7.904 1.00 82.69 82 ARG A O 1
ATOM 671 N N . ARG A 1 83 ? -1.854 -8.023 -9.873 1.00 83.19 83 ARG A N 1
ATOM 672 C CA . ARG A 1 83 ? -2.893 -7.037 -10.240 1.00 83.19 83 ARG A CA 1
ATOM 673 C C . ARG A 1 83 ? -2.985 -5.812 -9.315 1.00 83.19 83 ARG A C 1
ATOM 675 O O . ARG A 1 83 ? -3.967 -5.070 -9.394 1.00 83.19 83 ARG A O 1
ATOM 682 N N . GLY A 1 84 ? -1.945 -5.543 -8.529 1.00 81.19 84 GLY A N 1
ATOM 683 C CA . GLY A 1 84 ? -1.872 -4.391 -7.626 1.00 81.19 84 GLY A CA 1
ATOM 684 C C . GLY A 1 84 ? -2.506 -4.623 -6.250 1.00 81.19 84 GLY A C 1
ATOM 685 O O . GLY A 1 84 ? -2.852 -5.759 -5.928 1.00 81.19 84 GLY A O 1
ATOM 686 N N . PRO A 1 85 ? -2.642 -3.558 -5.437 1.00 86.81 85 PRO A N 1
ATOM 687 C CA . PRO A 1 85 ? -3.139 -3.670 -4.068 1.00 86.81 85 PRO A CA 1
ATOM 688 C C . PRO A 1 85 ? -4.584 -4.171 -4.032 1.00 86.81 85 PRO A C 1
ATOM 690 O O . PRO A 1 85 ? -5.455 -3.631 -4.721 1.00 86.81 85 PRO A O 1
ATOM 693 N N . ARG A 1 86 ? -4.848 -5.203 -3.225 1.00 89.50 86 ARG A N 1
ATOM 694 C CA . ARG A 1 86 ? -6.175 -5.836 -3.106 1.00 89.50 86 ARG A CA 1
ATOM 695 C C . ARG A 1 86 ? -7.214 -4.909 -2.505 1.00 89.50 86 ARG A C 1
ATOM 697 O O . ARG A 1 86 ? -8.376 -4.970 -2.893 1.00 89.50 86 ARG A O 1
ATOM 704 N N . THR A 1 87 ? -6.778 -3.987 -1.659 1.00 82.81 87 THR A N 1
ATOM 705 C CA . THR A 1 87 ? -7.622 -2.943 -1.067 1.00 82.81 87 THR A CA 1
ATOM 706 C C . THR A 1 87 ? -8.327 -2.061 -2.099 1.00 82.81 87 THR A C 1
ATOM 708 O O . THR A 1 87 ? -9.345 -1.456 -1.782 1.00 82.81 87 THR A O 1
ATOM 711 N N . LEU A 1 88 ? -7.826 -1.993 -3.340 1.00 86.12 88 LEU A N 1
ATOM 712 C CA . LEU A 1 88 ? -8.465 -1.255 -4.435 1.00 86.12 88 LEU A CA 1
ATOM 713 C C . LEU A 1 88 ? -9.508 -2.071 -5.211 1.00 86.12 88 LEU A C 1
ATOM 715 O O . LEU A 1 88 ? -10.231 -1.503 -6.033 1.00 86.12 88 LEU A O 1
ATOM 719 N N . HIS A 1 89 ? -9.549 -3.388 -5.007 1.00 83.19 89 HIS A N 1
ATOM 720 C CA . HIS A 1 89 ? -10.422 -4.315 -5.736 1.00 83.19 89 HIS A CA 1
ATOM 721 C C . HIS A 1 89 ? -11.583 -4.832 -4.887 1.00 83.19 89 HIS A C 1
ATOM 723 O O . HIS A 1 89 ? -12.573 -5.300 -5.445 1.00 83.19 89 HIS A O 1
ATOM 729 N N . GLU A 1 90 ? -11.463 -4.768 -3.564 1.00 79.06 90 GLU A N 1
ATOM 730 C CA . GLU A 1 90 ? -12.481 -5.239 -2.628 1.00 79.06 90 GLU A CA 1
ATOM 731 C C . GLU A 1 90 ? -13.415 -4.096 -2.205 1.00 79.06 90 GLU A C 1
ATOM 733 O O . GLU A 1 90 ? -12.984 -2.961 -1.993 1.00 79.06 90 GLU A O 1
ATOM 738 N N . GLU A 1 91 ? -14.717 -4.382 -2.098 1.00 79.94 91 GLU A N 1
ATOM 739 C CA . GLU A 1 91 ? -15.672 -3.420 -1.542 1.00 79.94 91 GLU A CA 1
ATOM 740 C C . GLU A 1 91 ? -15.411 -3.251 -0.043 1.00 79.94 91 GLU A C 1
ATOM 742 O O . GLU A 1 91 ? -15.462 -4.210 0.728 1.00 79.94 91 GLU A O 1
ATOM 747 N N . VAL A 1 92 ? -15.135 -2.015 0.369 1.00 84.19 92 VAL A N 1
ATOM 748 C CA . VAL A 1 92 ? -14.838 -1.684 1.762 1.00 84.19 92 VAL A CA 1
ATOM 749 C C . VAL A 1 92 ? -16.118 -1.284 2.487 1.00 84.19 92 VAL A C 1
ATOM 751 O O . VAL A 1 92 ? -16.696 -0.236 2.200 1.00 84.19 92 VAL A O 1
ATOM 754 N N . ASP A 1 93 ? -16.544 -2.085 3.466 1.00 92.00 93 ASP A N 1
ATOM 755 C CA . ASP A 1 93 ? -17.598 -1.677 4.400 1.00 92.00 93 ASP A CA 1
ATOM 756 C C . ASP A 1 93 ? -17.014 -0.714 5.444 1.00 92.00 93 ASP A C 1
ATOM 758 O O . ASP A 1 93 ? -16.482 -1.098 6.487 1.00 92.00 93 ASP A O 1
ATOM 762 N N . GLU A 1 94 ? -17.109 0.578 5.151 1.00 92.69 94 GLU A N 1
ATOM 763 C CA . GLU A 1 94 ? -16.605 1.636 6.024 1.00 92.69 94 GLU A CA 1
ATOM 764 C C . GLU A 1 94 ? -17.287 1.664 7.396 1.00 92.69 94 GLU A C 1
ATOM 766 O O . GLU A 1 94 ? -16.643 2.013 8.384 1.00 92.69 94 GLU A O 1
ATOM 771 N N . SER A 1 95 ? -18.563 1.268 7.489 1.00 95.19 95 SER A N 1
ATOM 772 C CA . SER A 1 95 ? -19.266 1.201 8.778 1.00 95.19 95 SER A CA 1
ATOM 773 C C . SER A 1 95 ? -18.707 0.068 9.637 1.00 95.19 95 SER A C 1
ATOM 775 O O . SER A 1 95 ? -18.542 0.222 10.853 1.00 95.19 95 SER A O 1
ATOM 777 N N . TYR A 1 96 ? -18.379 -1.061 9.007 1.00 96.06 96 TYR A N 1
ATOM 778 C CA . TYR A 1 96 ? -17.700 -2.178 9.652 1.00 96.06 96 TYR A CA 1
ATOM 779 C C . TYR A 1 96 ? -16.305 -1.783 10.149 1.00 96.06 96 TYR A C 1
ATOM 781 O O . TYR A 1 96 ? -16.007 -1.985 11.330 1.00 96.06 96 TYR A O 1
ATOM 789 N N . LEU A 1 97 ? -15.490 -1.147 9.299 1.00 95.75 97 LEU A N 1
ATOM 790 C CA . LEU A 1 97 ? -14.153 -0.679 9.680 1.00 95.75 97 LEU A CA 1
ATOM 791 C C . LEU A 1 97 ? -14.210 0.361 10.800 1.00 95.75 97 LEU A C 1
ATOM 793 O O . LEU A 1 97 ? -13.507 0.230 11.802 1.00 95.75 97 LEU A O 1
ATOM 797 N N . GLN A 1 98 ? -15.091 1.358 10.676 1.00 97.06 98 GLN A N 1
ATOM 798 C CA . GLN A 1 98 ? -15.244 2.411 11.676 1.00 97.06 98 GLN A CA 1
ATOM 799 C C . GLN A 1 98 ? -15.587 1.822 13.048 1.00 97.06 98 GLN A C 1
ATOM 801 O O . GLN A 1 98 ? -14.982 2.188 14.057 1.00 97.06 98 GLN A O 1
ATOM 806 N N . LYS A 1 99 ? -16.512 0.856 13.091 1.00 97.38 99 LYS A N 1
ATOM 807 C CA . LYS A 1 99 ? -16.892 0.177 14.332 1.00 97.38 99 LYS A CA 1
ATOM 808 C C . LYS A 1 99 ? -15.774 -0.713 14.883 1.00 97.38 99 LYS A C 1
ATOM 810 O O . LYS A 1 99 ? -15.553 -0.697 16.094 1.00 97.38 99 LYS A O 1
ATOM 815 N N . GLY A 1 100 ? -15.103 -1.490 14.032 1.00 97.38 100 GLY A N 1
ATOM 816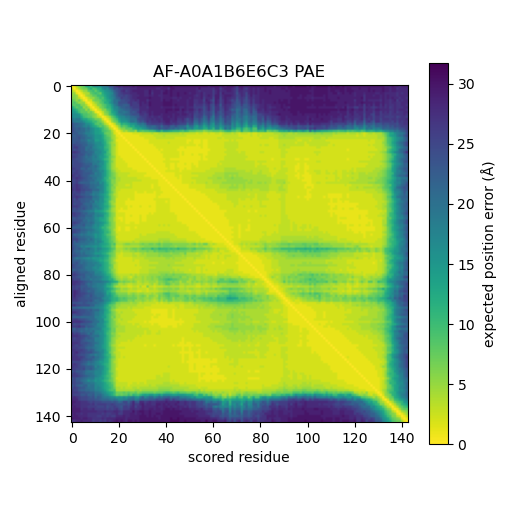 C CA . GLY A 1 100 ? -14.063 -2.439 14.443 1.00 97.38 100 GLY A CA 1
ATOM 817 C C . GLY A 1 100 ? -12.802 -1.755 14.970 1.00 97.38 100 GLY A C 1
ATOM 818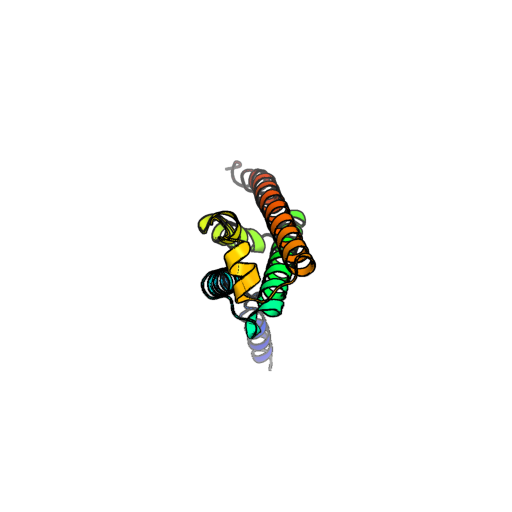 O O . GLY A 1 100 ? -12.325 -2.079 16.057 1.00 97.38 100 GLY A O 1
ATOM 819 N N . PHE A 1 101 ? -12.320 -0.736 14.258 1.00 98.12 101 PHE A N 1
ATOM 820 C CA . PHE A 1 101 ? -11.179 0.076 14.684 1.00 98.12 101 PHE A CA 1
ATOM 821 C C . PHE A 1 101 ? -11.539 1.103 15.763 1.00 98.12 101 PHE A C 1
ATOM 823 O O . PHE A 1 101 ? -10.660 1.625 16.444 1.00 98.12 101 PHE A O 1
ATOM 830 N N . GLY A 1 102 ? -12.829 1.393 15.957 1.00 97.62 102 GLY A N 1
ATOM 831 C CA . GLY A 1 102 ? -13.275 2.460 16.852 1.00 97.62 102 GLY A CA 1
ATOM 832 C C . GLY A 1 102 ? -12.891 3.850 16.341 1.00 97.62 102 GLY A C 1
ATOM 833 O O . GLY A 1 102 ? -12.610 4.736 17.147 1.00 97.62 102 GLY A O 1
ATOM 834 N N . TRP A 1 103 ? -12.845 4.025 15.020 1.00 97.75 103 TRP A N 1
ATOM 835 C CA . TRP A 1 103 ? -12.481 5.284 14.385 1.00 97.75 103 TRP A CA 1
ATOM 836 C C . TRP A 1 103 ? -13.564 6.349 14.540 1.00 97.75 103 TRP A C 1
ATOM 838 O O . TRP A 1 103 ? -14.764 6.076 14.527 1.00 97.75 103 TRP A O 1
ATOM 848 N N . THR A 1 104 ? -13.111 7.595 14.625 1.00 97.12 104 THR A N 1
ATOM 849 C CA . THR A 1 104 ? -13.946 8.776 14.407 1.00 97.12 104 THR A CA 1
ATOM 850 C C . THR A 1 104 ? -14.160 8.999 12.908 1.00 97.12 104 THR A C 1
ATOM 852 O O . THR A 1 104 ? -13.461 8.420 12.075 1.00 97.12 104 THR A O 1
ATOM 855 N N . ASP A 1 105 ? -15.098 9.873 12.543 1.00 97.00 105 ASP A N 1
ATOM 856 C CA . ASP A 1 105 ? -15.282 10.286 11.142 1.00 97.00 105 ASP A CA 1
ATOM 857 C C . ASP A 1 105 ? -14.013 10.922 10.548 1.00 97.00 105 ASP A C 1
ATOM 859 O O . ASP A 1 105 ? -13.742 10.788 9.354 1.00 97.00 105 ASP A O 1
ATOM 863 N N . GLU A 1 106 ? -13.208 11.582 11.384 1.00 96.75 106 GLU A N 1
ATOM 864 C CA . GLU A 1 106 ? -11.913 12.149 10.999 1.00 96.75 106 GLU A CA 1
ATOM 865 C C . GLU A 1 106 ? -10.926 11.049 10.592 1.00 96.75 106 GLU A C 1
ATOM 867 O O . GLU A 1 106 ? -10.384 11.097 9.490 1.00 96.75 106 GLU A O 1
ATOM 872 N N . LYS A 1 107 ? -10.767 10.008 11.420 1.00 95.62 107 LYS A N 1
ATOM 873 C CA . LYS A 1 107 ? -9.900 8.861 11.105 1.00 95.62 107 LYS A CA 1
AT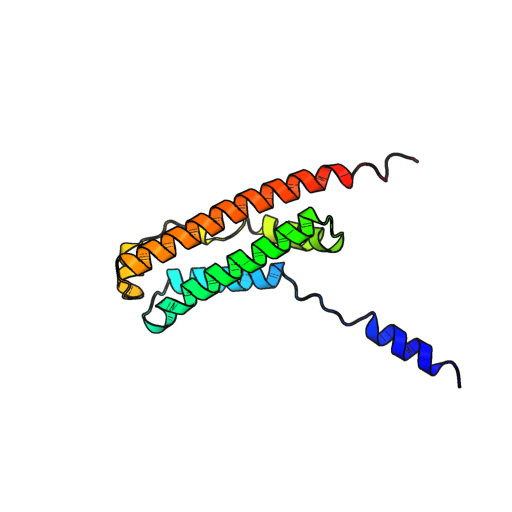OM 874 C C . LYS A 1 107 ? -10.391 8.071 9.894 1.00 95.62 107 LYS A C 1
ATOM 876 O O . LYS A 1 107 ? -9.589 7.635 9.074 1.00 95.62 107 LYS A O 1
ATOM 881 N N . LEU A 1 108 ? -11.707 7.942 9.731 1.00 96.00 108 LEU A N 1
ATOM 882 C CA . LEU A 1 108 ? -12.277 7.340 8.527 1.00 96.00 108 LEU A CA 1
ATOM 883 C C . LEU A 1 108 ? -11.986 8.188 7.275 1.00 96.00 108 LEU A C 1
ATOM 885 O O . LEU A 1 108 ? -11.718 7.648 6.205 1.00 96.00 108 LEU A O 1
ATOM 889 N N . THR A 1 109 ? -12.000 9.516 7.398 1.00 96.62 109 THR A N 1
ATOM 890 C CA . THR A 1 109 ? -11.635 10.429 6.304 1.00 96.62 109 THR A CA 1
ATOM 891 C C . THR A 1 109 ? -10.150 10.326 5.955 1.00 96.62 109 THR A C 1
ATOM 893 O O . THR A 1 109 ? -9.808 10.282 4.777 1.00 96.62 109 THR A O 1
ATOM 896 N N . GLU A 1 110 ? -9.275 10.231 6.955 1.00 96.44 110 GLU A N 1
ATOM 897 C CA . GLU A 1 110 ? -7.842 9.981 6.771 1.00 96.44 110 GLU A CA 1
ATOM 898 C C . GLU A 1 110 ? -7.598 8.673 6.006 1.00 96.44 110 GLU A C 1
ATOM 900 O O . GLU A 1 110 ? -6.928 8.686 4.975 1.00 96.44 110 GLU A O 1
ATOM 905 N N . PHE A 1 111 ? -8.239 7.578 6.424 1.00 95.62 111 PHE A N 1
ATOM 906 C CA . PHE A 1 111 ? -8.181 6.297 5.717 1.00 95.62 111 PHE A CA 1
ATOM 907 C C . PHE A 1 111 ? -8.597 6.422 4.241 1.00 95.62 111 PHE A C 1
ATOM 909 O O . PHE A 1 111 ? -7.880 5.959 3.352 1.00 95.62 111 PHE A O 1
ATOM 916 N N . ARG A 1 112 ? -9.724 7.094 3.956 1.00 94.69 112 ARG A N 1
ATOM 917 C CA . ARG A 1 112 ? -10.188 7.323 2.574 1.00 94.69 112 ARG A CA 1
ATOM 918 C C . ARG A 1 112 ? -9.164 8.089 1.740 1.00 94.69 112 ARG A C 1
ATOM 920 O O . ARG A 1 112 ? -8.977 7.762 0.570 1.00 94.69 112 ARG A O 1
ATOM 927 N N . ASN A 1 113 ? -8.515 9.095 2.325 1.00 96.25 113 ASN A N 1
ATOM 928 C CA . ASN A 1 113 ? -7.499 9.881 1.631 1.00 96.25 113 ASN A CA 1
ATOM 929 C C . ASN A 1 113 ? -6.291 9.012 1.268 1.00 96.25 113 ASN A C 1
ATOM 931 O O . ASN A 1 113 ? -5.893 8.999 0.106 1.00 96.25 113 ASN A O 1
ATOM 935 N N . ILE A 1 114 ? -5.780 8.217 2.214 1.00 96.31 114 ILE A N 1
ATOM 936 C CA . ILE A 1 114 ? -4.619 7.347 1.979 1.00 96.31 114 ILE A CA 1
ATOM 937 C C . ILE A 1 114 ? -4.927 6.294 0.904 1.00 96.31 114 ILE A C 1
ATOM 939 O O . ILE A 1 114 ? -4.112 6.081 0.008 1.00 96.31 114 ILE A O 1
ATOM 943 N N . ILE A 1 115 ? -6.121 5.685 0.923 1.00 94.81 115 ILE A N 1
ATOM 944 C CA . ILE A 1 115 ? -6.570 4.757 -0.134 1.00 94.81 115 ILE A CA 1
ATOM 945 C C . ILE A 1 115 ? -6.691 5.469 -1.490 1.00 94.81 115 ILE A C 1
ATOM 947 O O . ILE A 1 115 ? -6.328 4.912 -2.533 1.00 94.81 115 ILE A O 1
ATOM 951 N N . GLY A 1 116 ? -7.181 6.711 -1.493 1.00 95.31 116 GLY A N 1
ATOM 952 C CA . GLY A 1 116 ? -7.206 7.568 -2.675 1.00 95.31 116 GLY A CA 1
ATOM 953 C C . GLY A 1 116 ? -5.808 7.773 -3.263 1.00 95.31 116 GLY A C 1
ATOM 954 O O . GLY A 1 116 ? -5.612 7.581 -4.466 1.00 95.31 116 GLY A O 1
ATOM 955 N N . ASP A 1 117 ? -4.826 8.065 -2.413 1.00 96.50 117 ASP A N 1
ATOM 956 C CA . ASP A 1 117 ? -3.425 8.212 -2.804 1.00 96.50 117 ASP A CA 1
ATOM 957 C C . ASP A 1 117 ? -2.832 6.892 -3.311 1.00 96.50 117 ASP A C 1
ATOM 959 O O . ASP A 1 117 ? -2.163 6.879 -4.348 1.00 96.50 117 ASP A O 1
ATOM 963 N N . THR A 1 118 ? -3.150 5.759 -2.673 1.00 96.06 118 THR A N 1
ATOM 964 C CA . THR A 1 118 ? -2.758 4.420 -3.148 1.00 96.06 118 THR A CA 1
ATOM 965 C C . THR A 1 118 ? -3.248 4.174 -4.570 1.00 96.06 118 THR A C 1
ATOM 967 O O . THR A 1 118 ? -2.496 3.689 -5.420 1.00 96.06 118 THR A O 1
ATOM 970 N N . LYS A 1 119 ? -4.496 4.549 -4.873 1.00 95.62 119 LYS A N 1
ATOM 971 C CA . LYS A 1 119 ? -5.059 4.420 -6.220 1.00 95.62 119 LYS A CA 1
ATOM 972 C C . LYS A 1 119 ? -4.319 5.287 -7.237 1.00 95.62 119 LYS A C 1
ATOM 974 O O . LYS A 1 119 ? -3.983 4.799 -8.318 1.00 95.62 119 LYS A O 1
ATOM 979 N N . LEU A 1 120 ? -4.040 6.545 -6.894 1.00 96.50 120 LEU A N 1
ATOM 980 C CA . LEU A 1 120 ? -3.290 7.456 -7.762 1.00 96.50 120 LEU A CA 1
ATOM 981 C C . LEU A 1 120 ? -1.877 6.930 -8.039 1.00 96.50 120 LEU A C 1
ATOM 983 O O . LEU A 1 120 ? -1.458 6.879 -9.198 1.00 96.50 120 LEU A O 1
ATOM 987 N N . LEU A 1 121 ? -1.170 6.476 -7.003 1.00 96.88 121 LEU A N 1
ATOM 988 C CA . LEU A 1 121 ? 0.159 5.878 -7.130 1.00 96.88 121 LEU A CA 1
ATOM 989 C C . LEU A 1 121 ? 0.130 4.612 -7.985 1.00 96.88 121 LEU A C 1
ATOM 991 O O . LEU A 1 121 ? 1.001 4.425 -8.832 1.00 96.88 121 LEU A O 1
ATOM 995 N N . TRP A 1 122 ? -0.889 3.767 -7.830 1.00 96.38 122 TRP A N 1
ATOM 996 C CA . TRP A 1 122 ? -1.043 2.574 -8.657 1.00 96.38 122 TRP A CA 1
ATOM 997 C C . TRP A 1 122 ? -1.227 2.908 -10.143 1.00 96.38 122 TRP A C 1
ATOM 999 O O . TRP A 1 122 ? -0.608 2.292 -11.017 1.00 96.38 122 TRP A O 1
ATOM 1009 N N . ASP A 1 123 ? -2.043 3.913 -10.454 1.00 94.75 123 ASP A N 1
ATOM 1010 C CA . ASP A 1 123 ? -2.228 4.387 -11.826 1.00 94.75 123 ASP A CA 1
ATOM 1011 C C . ASP A 1 123 ? -0.943 5.000 -12.402 1.00 94.75 123 ASP A C 1
ATOM 1013 O O . ASP A 1 123 ? -0.582 4.720 -13.554 1.00 94.75 123 ASP A O 1
ATOM 1017 N N . MET A 1 124 ? -0.207 5.769 -11.595 1.00 95.44 124 MET A N 1
ATOM 1018 C CA . MET A 1 124 ? 1.105 6.307 -11.959 1.00 95.44 124 MET A CA 1
ATOM 1019 C C . MET A 1 124 ? 2.121 5.198 -12.229 1.00 95.44 124 MET A C 1
ATOM 1021 O O . MET A 1 124 ? 2.785 5.232 -13.263 1.00 95.44 124 MET A O 1
ATOM 1025 N N . PHE A 1 125 ? 2.197 4.187 -11.366 1.00 95.50 125 PHE A N 1
ATOM 1026 C CA . PHE A 1 125 ? 3.066 3.026 -11.538 1.00 95.50 125 PHE A CA 1
ATOM 1027 C C . PHE A 1 125 ? 2.807 2.314 -12.866 1.00 95.50 125 PHE A C 1
ATOM 1029 O O . PHE A 1 125 ? 3.734 2.137 -13.662 1.00 95.50 125 PHE A O 1
ATOM 1036 N N . LYS A 1 126 ? 1.543 1.978 -13.161 1.00 94.06 126 LYS A N 1
ATOM 1037 C CA . LYS A 1 126 ? 1.172 1.336 -14.433 1.00 94.06 126 LYS A CA 1
ATOM 1038 C C . LYS A 1 126 ? 1.609 2.183 -15.627 1.00 94.06 126 LYS A C 1
ATOM 1040 O O . LYS A 1 126 ? 2.172 1.656 -16.588 1.00 94.06 126 LYS A O 1
ATOM 1045 N N . LYS A 1 127 ? 1.377 3.498 -15.567 1.00 92.88 127 LYS A N 1
ATOM 1046 C CA . LYS A 1 127 ? 1.770 4.433 -16.627 1.00 92.88 127 LYS A CA 1
ATOM 1047 C C . LYS A 1 127 ? 3.291 4.476 -16.802 1.00 92.88 127 LYS A C 1
ATOM 1049 O O . LYS A 1 127 ? 3.762 4.311 -17.927 1.00 92.88 127 LYS A O 1
ATOM 1054 N N . SER A 1 128 ? 4.047 4.636 -15.717 1.00 91.31 128 SER A N 1
ATOM 1055 C CA . SER A 1 128 ? 5.514 4.656 -15.731 1.00 91.31 128 SER A CA 1
ATOM 1056 C C . SER A 1 128 ? 6.086 3.361 -16.315 1.00 91.31 128 SER A C 1
ATOM 1058 O O . SER A 1 128 ? 6.917 3.413 -17.226 1.00 91.31 128 SER A O 1
ATOM 1060 N N . PHE A 1 129 ? 5.581 2.196 -15.901 1.00 88.69 129 PHE A N 1
ATOM 1061 C CA . PHE A 1 129 ? 6.031 0.907 -16.431 1.00 88.69 129 PHE A CA 1
ATOM 1062 C C . PHE A 1 129 ? 5.770 0.760 -17.941 1.00 88.69 129 PHE A C 1
ATOM 1064 O O . PHE A 1 129 ? 6.659 0.358 -18.698 1.00 88.69 129 PHE A O 1
ATOM 1071 N N . VAL A 1 130 ? 4.580 1.152 -18.416 1.00 87.06 130 VAL A N 1
ATOM 1072 C CA . VAL A 1 130 ? 4.257 1.142 -19.854 1.00 87.06 130 VAL A CA 1
ATOM 1073 C C . VAL A 1 130 ? 5.198 2.056 -20.640 1.00 87.06 130 VAL A C 1
ATOM 1075 O O . VAL A 1 130 ? 5.655 1.666 -21.712 1.00 87.06 130 VAL A O 1
ATOM 1078 N N . THR A 1 131 ? 5.540 3.236 -20.110 1.00 84.50 131 THR A N 1
ATOM 1079 C CA . THR A 1 131 ? 6.483 4.160 -20.768 1.00 84.50 131 THR A CA 1
ATOM 1080 C C . THR A 1 131 ? 7.937 3.683 -20.762 1.00 84.50 131 THR A C 1
ATOM 1082 O O . THR A 1 131 ? 8.707 4.080 -21.636 1.00 84.50 131 THR A O 1
ATOM 1085 N N . MET A 1 132 ? 8.317 2.798 -19.837 1.00 80.38 132 MET A N 1
ATOM 1086 C CA . MET A 1 132 ? 9.651 2.189 -19.785 1.00 80.38 132 MET A CA 1
ATOM 1087 C C . MET A 1 132 ? 9.826 1.083 -20.843 1.00 80.38 132 MET A C 1
ATOM 1089 O O . MET A 1 132 ? 10.881 0.982 -21.476 1.00 80.38 132 MET A O 1
ATOM 1093 N N . LYS A 1 133 ? 8.773 0.289 -21.094 1.00 65.50 133 LYS A N 1
ATOM 1094 C CA . LYS A 1 133 ? 8.758 -0.831 -22.057 1.00 65.50 133 LYS A CA 1
ATOM 1095 C C . LYS A 1 133 ? 9.256 -0.502 -23.487 1.00 65.50 133 LYS A C 1
ATOM 1097 O O . LYS A 1 133 ? 9.972 -1.341 -24.037 1.00 65.50 133 LYS A O 1
ATOM 1102 N N . PRO A 1 134 ? 8.964 0.660 -24.113 1.00 56.66 134 PRO A N 1
ATOM 1103 C CA . PRO A 1 134 ? 9.392 0.949 -25.486 1.00 56.66 134 PRO A CA 1
ATOM 1104 C C . PRO A 1 134 ? 10.903 1.155 -25.703 1.00 56.66 134 PRO A C 1
ATOM 1106 O O . PRO A 1 134 ? 11.304 1.304 -26.853 1.00 56.66 134 PRO A O 1
ATOM 1109 N N . LEU A 1 135 ? 11.763 1.131 -24.674 1.00 51.81 135 LEU A N 1
ATOM 1110 C CA . LEU A 1 135 ? 13.219 1.278 -24.870 1.00 51.81 135 LEU A CA 1
ATOM 1111 C C . LEU A 1 135 ? 14.041 -0.012 -24.797 1.00 51.81 135 LEU A C 1
ATOM 1113 O O . LEU A 1 135 ? 15.180 -0.008 -25.253 1.00 51.81 135 LEU A O 1
ATOM 1117 N N . ASN A 1 136 ? 13.468 -1.128 -24.339 1.00 48.47 136 ASN A N 1
ATOM 1118 C CA . ASN A 1 136 ? 14.177 -2.416 -24.286 1.00 48.47 136 ASN A CA 1
ATOM 1119 C C . ASN A 1 136 ? 14.026 -3.279 -25.551 1.00 48.47 136 ASN A C 1
ATOM 1121 O O . ASN A 1 136 ? 14.621 -4.348 -25.632 1.00 48.47 136 ASN A O 1
ATOM 1125 N N . LEU A 1 137 ? 13.257 -2.830 -26.549 1.00 47.41 137 LEU A N 1
ATOM 1126 C CA . LEU A 1 137 ? 13.032 -3.575 -27.799 1.00 47.41 137 LEU A CA 1
ATOM 1127 C C . LEU A 1 137 ? 13.903 -3.111 -28.981 1.00 47.41 137 LEU A C 1
ATOM 1129 O O . LEU A 1 137 ? 13.873 -3.750 -30.026 1.00 47.41 137 LEU A O 1
ATOM 1133 N N . ASN A 1 138 ? 14.720 -2.061 -28.826 1.00 39.53 138 ASN A N 1
ATOM 1134 C CA . ASN A 1 138 ? 15.526 -1.503 -29.926 1.00 39.53 138 ASN A CA 1
ATOM 1135 C C . ASN A 1 138 ? 17.023 -1.861 -29.899 1.00 39.53 138 ASN A C 1
ATOM 1137 O O . ASN A 1 138 ? 17.772 -1.341 -30.720 1.00 39.53 138 ASN A O 1
ATOM 1141 N N . VAL A 1 139 ? 17.481 -2.757 -29.015 1.00 47.03 139 VAL A N 1
ATOM 1142 C CA . VAL A 1 139 ? 18.914 -3.139 -28.950 1.00 47.03 139 VAL A CA 1
ATOM 1143 C C . VAL A 1 139 ? 19.213 -4.497 -29.613 1.00 47.03 139 VAL A C 1
ATOM 1145 O O . VAL A 1 139 ? 20.372 -4.859 -29.771 1.00 47.03 139 VAL A O 1
ATOM 1148 N N . HIS A 1 140 ? 18.202 -5.229 -30.101 1.00 39.94 140 HIS A N 1
ATOM 1149 C CA . HIS A 1 140 ? 18.412 -6.529 -30.765 1.00 39.94 140 HIS A CA 1
ATOM 1150 C C . HIS A 1 140 ? 17.910 -6.633 -32.213 1.00 39.94 140 HIS A C 1
ATOM 1152 O O . HIS A 1 140 ? 17.944 -7.716 -32.784 1.00 39.94 140 HIS A O 1
ATOM 1158 N N . ALA A 1 141 ? 17.532 -5.524 -32.853 1.00 37.03 141 ALA A N 1
ATOM 1159 C CA . ALA A 1 141 ? 17.181 -5.503 -34.281 1.00 37.03 141 ALA A CA 1
ATOM 1160 C C . ALA A 1 141 ? 18.355 -5.086 -35.198 1.00 37.03 141 ALA A C 1
ATOM 1162 O O . ALA A 1 141 ? 18.145 -4.474 -36.243 1.00 37.03 141 ALA A O 1
ATOM 1163 N N . MET A 1 142 ? 19.593 -5.399 -34.805 1.00 38.12 142 MET A N 1
ATOM 1164 C CA . MET A 1 142 ? 20.779 -5.319 -35.667 1.00 38.12 142 MET A CA 1
ATOM 1165 C C . MET A 1 142 ? 21.616 -6.591 -35.517 1.00 38.12 142 MET A C 1
ATOM 1167 O O . MET A 1 142 ? 22.661 -6.567 -34.877 1.00 38.12 142 MET A O 1
ATOM 1171 N N . PHE A 1 143 ? 21.132 -7.690 -36.094 1.00 38.91 143 PHE A N 1
ATOM 1172 C CA . PHE A 1 143 ? 21.951 -8.748 -36.690 1.00 38.91 143 PHE A CA 1
ATOM 1173 C C . PHE A 1 143 ? 21.189 -9.334 -37.876 1.00 38.91 143 PHE A C 1
ATOM 1175 O O . PHE A 1 143 ? 19.984 -9.625 -37.703 1.00 38.91 143 PHE A O 1
#

Mean predicted aligned error: 9.61 Å

Nearest PDB structures (foldseek):
  3gm1-assembly1_A  TM=3.920E-01  e=8.875E-01  Homo sapiens
  5f28-assembly3_G  TM=3.611E-01  e=6.513E-01  Mus musculus
  1k05-assembly1_A  TM=3.940E-01  e=1.036E+00  Homo sapiens
  3u3f-assembly2_B  TM=3.765E-01  e=1.735E+00  Homo sapiens
  1qvx-assembly1_A  TM=4.455E-01  e=6.984E+00  Gallus gallus

Radius of gyration: 20.17 Å; Cα contacts (8 Å, |Δi|>4): 96; chains: 1; bounding box: 70×27×55 Å

Organism: NCBI:txid38151

Solvent-accessible surface area (backbone atoms only — not comparable to full-atom values): 8341 Å² total; per-residue (Å²): 144,74,72,70,63,60,55,60,58,51,61,67,74,75,66,73,76,68,75,56,61,38,64,48,47,50,51,35,45,52,50,43,51,52,42,68,78,59,42,34,58,90,43,46,63,53,46,54,54,39,50,51,51,38,44,53,52,52,48,53,50,42,51,36,50,76,70,61,46,79,78,48,55,60,42,52,49,58,40,53,75,64,72,52,64,59,80,81,75,52,89,77,59,60,70,58,42,32,62,31,25,64,48,51,74,65,55,52,47,51,52,53,50,54,53,50,50,44,51,53,51,51,54,48,40,56,51,51,54,60,68,51,56,78,66,78,70,71,80,74,83,82,126

Foldseek 3Di:
DPPVVVVVVVVVVPDPPVPLLLVLLVVLLVVLVVCQVQPAQVCLVVNLVSLVVSLVSLVVLLVCLVVLPVVSLVSLVSCVVVVHRCVVVDDRPLVVNCVRNVDDPVSSVSVVVSVVSSVVSVVSSVVSSVVSVVPVPPPPPPD

Secondary structure (DSSP, 8-state):
--SHHHHHHHHTTS------HHHHHHHHHHHHHHHHHS--GGGHHHHHHHHHHHHHHHHHHHHHHHTT-TTHHHHHHHHHHTTS-GGGTS---HHHHHHHHT--HHHHHHHHHHHHHHHHHHHHHHHHHHHHGGGSSSSSS--

pLDDT: mean 82.99, std 19.18, range [37.03, 98.12]

Sequence (143 aa):
MRVVIVFLSFCLIGFSKEFDKATFLNRLDDNIVEYMVNPSKELADRILDELDLYNQSLNSIIELINLRDPGVLETCREILDRRGPRTLHEEVDESYLQKGFGWTDEKLTEFRNIIGDTKLLWDMFKKSFVTMKPLNLNVHAMF